Protein AF-A0AB38TMY2-F1 (afdb_monomer_lite)

pLDDT: mean 88.33, std 10.19, range [43.5, 96.81]

Foldseek 3Di:
DDDDPDDDDDQPQQDKDWDWDQDPNDTDIDIDGNVVVVVVVQVVQVPFACDQDPDFQGWHRPPNDTDTD

Organism: Burkholderia gladioli (NCBI:txid28095)

Structure (mmCIF, N/CA/C/O backbone):
data_AF-A0AB38TMY2-F1
#
_entry.id   AF-A0AB38TMY2-F1
#
loop_
_atom_site.group_PDB
_atom_site.id
_atom_site.type_symbol
_atom_site.label_atom_id
_atom_site.label_alt_id
_atom_site.label_comp_id
_atom_site.label_asym_id
_atom_site.label_entity_id
_atom_site.label_seq_id
_atom_site.pdbx_PDB_ins_code
_atom_site.Cartn_x
_atom_site.Cartn_y
_atom_site.Cartn_z
_atom_site.occupancy
_atom_site.B_iso_or_equiv
_atom_site.auth_seq_id
_atom_site.auth_comp_id
_atom_site.auth_asym_id
_atom_site.auth_atom_id
_atom_site.pdbx_PDB_model_num
ATOM 1 N N . MET A 1 1 ? 10.089 -33.144 19.361 1.00 43.50 1 MET A N 1
ATOM 2 C CA . MET A 1 1 ? 10.505 -32.087 18.417 1.00 43.50 1 MET A CA 1
ATOM 3 C C . MET A 1 1 ? 10.348 -30.778 19.160 1.00 43.50 1 MET A C 1
ATOM 5 O O . MET A 1 1 ? 9.239 -30.499 19.587 1.00 43.50 1 MET A O 1
ATOM 9 N N . ASN A 1 2 ? 11.440 -30.060 19.425 1.00 54.00 2 ASN A N 1
ATOM 10 C CA . ASN A 1 2 ? 11.354 -28.736 20.040 1.00 54.00 2 ASN A CA 1
ATOM 11 C C . ASN A 1 2 ? 11.019 -27.735 18.935 1.00 54.00 2 ASN A C 1
ATOM 13 O O . ASN A 1 2 ? 11.833 -27.525 18.038 1.00 54.00 2 ASN A O 1
ATOM 17 N N . GLU A 1 3 ? 9.825 -27.157 18.982 1.00 60.25 3 GLU A N 1
ATOM 18 C CA . GLU A 1 3 ? 9.462 -26.025 18.135 1.00 60.25 3 GLU A CA 1
ATOM 19 C C . GLU A 1 3 ? 10.248 -24.792 18.606 1.00 60.25 3 GLU A C 1
ATOM 21 O O . GLU A 1 3 ? 10.280 -24.472 19.796 1.00 60.25 3 GLU A O 1
ATOM 26 N N . ILE A 1 4 ? 10.956 -24.134 17.686 1.00 63.25 4 ILE A N 1
ATOM 27 C CA . ILE A 1 4 ? 11.676 -22.889 17.972 1.00 63.25 4 ILE A CA 1
ATOM 28 C C . ILE A 1 4 ? 10.653 -21.754 17.911 1.00 63.25 4 ILE A C 1
ATOM 30 O O . ILE A 1 4 ? 10.243 -21.333 16.832 1.00 63.25 4 ILE A O 1
ATOM 34 N N . TYR A 1 5 ? 10.234 -21.266 19.075 1.00 68.19 5 TYR A N 1
ATOM 35 C CA . TYR A 1 5 ? 9.358 -20.102 19.190 1.00 68.19 5 TYR A CA 1
ATOM 36 C C . TYR A 1 5 ? 10.167 -18.798 19.093 1.00 68.19 5 TYR A C 1
ATOM 38 O O . TYR A 1 5 ? 11.299 -18.724 19.568 1.00 68.19 5 TYR A O 1
ATOM 46 N N . GLY A 1 6 ? 9.578 -17.754 18.501 1.00 68.44 6 GLY A N 1
ATOM 47 C CA . GLY A 1 6 ? 10.151 -16.398 18.483 1.00 68.44 6 GLY A CA 1
ATOM 48 C C . GLY A 1 6 ? 10.902 -15.997 17.210 1.00 68.44 6 GLY A C 1
ATOM 49 O O . GLY A 1 6 ? 11.386 -14.870 17.132 1.00 68.44 6 GLY A O 1
ATOM 50 N N . LEU A 1 7 ? 10.972 -16.864 16.196 1.00 76.06 7 LEU A N 1
ATOM 51 C CA . LEU A 1 7 ? 11.390 -16.438 14.861 1.00 76.06 7 LEU A CA 1
ATOM 52 C C . LEU A 1 7 ? 10.236 -15.690 14.171 1.00 76.06 7 LEU A C 1
ATOM 54 O O . LEU A 1 7 ? 9.090 -16.151 14.268 1.00 76.06 7 LEU A O 1
ATOM 58 N N . PRO A 1 8 ? 10.512 -14.573 13.467 1.00 77.88 8 PRO A N 1
ATOM 59 C CA . PRO A 1 8 ? 9.519 -13.911 12.632 1.00 77.88 8 PRO A CA 1
ATOM 60 C C . PRO A 1 8 ? 8.882 -14.929 11.686 1.00 77.88 8 PRO A C 1
ATOM 62 O O . PRO A 1 8 ? 9.584 -15.616 10.943 1.00 77.88 8 PRO A O 1
ATOM 65 N N . GLN A 1 9 ? 7.560 -15.058 11.752 1.00 80.69 9 GLN A N 1
ATOM 66 C CA . GLN A 1 9 ? 6.821 -15.894 10.816 1.00 80.69 9 GLN A CA 1
ATOM 67 C C . GLN A 1 9 ? 6.752 -15.178 9.465 1.00 80.69 9 GLN A C 1
ATOM 69 O O . GLN A 1 9 ? 6.687 -13.947 9.410 1.00 80.69 9 GLN A O 1
ATOM 74 N N . SER A 1 10 ? 6.799 -15.943 8.375 1.00 84.94 10 SER A N 1
ATOM 75 C CA . SER A 1 10 ? 6.550 -15.390 7.045 1.00 84.94 10 SER A CA 1
ATOM 76 C C . SER A 1 10 ? 5.143 -14.808 6.982 1.00 84.94 10 SER A C 1
ATOM 78 O O . SER A 1 10 ? 4.217 -15.395 7.535 1.00 84.94 10 SER A O 1
ATOM 80 N N . LEU A 1 11 ? 4.995 -13.683 6.282 1.00 86.75 11 LEU A N 1
ATOM 81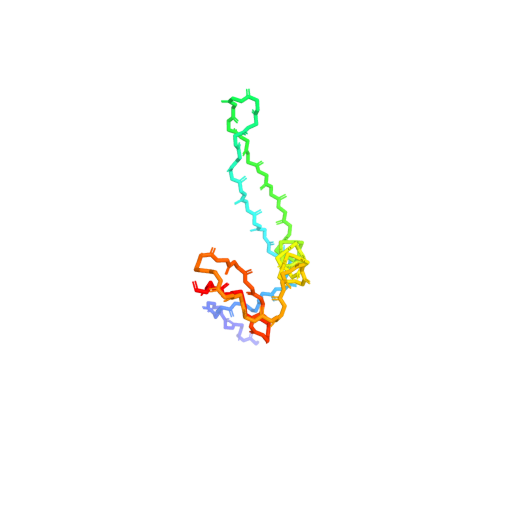 C CA . LEU A 1 11 ? 3.680 -13.110 6.032 1.00 86.75 11 LEU A CA 1
ATOM 82 C C . LEU A 1 11 ? 2.889 -14.046 5.111 1.00 86.75 11 LEU A C 1
ATOM 84 O O . LEU A 1 11 ? 3.377 -14.391 4.030 1.00 86.75 11 LEU A O 1
ATOM 88 N N . THR A 1 12 ? 1.697 -14.464 5.531 1.00 91.44 12 THR A N 1
ATOM 89 C CA . THR A 1 12 ? 0.819 -15.347 4.744 1.00 91.44 12 THR A CA 1
ATOM 90 C C . THR A 1 12 ? -0.171 -14.564 3.888 1.00 91.44 12 THR A C 1
ATOM 92 O O . THR A 1 12 ? -0.713 -15.104 2.926 1.00 91.44 12 THR A O 1
ATOM 95 N N . GLY A 1 13 ? -0.387 -13.287 4.209 1.00 90.56 13 GLY A N 1
ATOM 96 C CA . GLY A 1 13 ? -1.428 -12.448 3.626 1.00 90.56 13 GLY A CA 1
ATOM 97 C C . GLY A 1 13 ? -2.734 -12.450 4.428 1.00 90.56 13 GLY A C 1
ATOM 98 O O . GLY A 1 13 ? -3.571 -11.575 4.192 1.00 90.56 13 GLY A O 1
ATOM 99 N N . ASP A 1 14 ? -2.889 -13.370 5.387 1.00 93.31 14 ASP A N 1
ATOM 100 C CA . ASP A 1 14 ? -4.043 -13.436 6.297 1.00 93.31 14 ASP A CA 1
ATOM 101 C C . ASP A 1 14 ? -3.896 -12.495 7.502 1.00 93.31 14 ASP A C 1
ATOM 103 O O . ASP A 1 14 ? -4.834 -12.334 8.287 1.00 93.31 14 ASP A O 1
ATOM 107 N N . GLU A 1 15 ? -2.730 -11.860 7.668 1.00 94.56 15 GLU A N 1
ATOM 108 C CA . GLU A 1 15 ? -2.530 -10.848 8.699 1.00 94.56 15 GLU A CA 1
ATOM 109 C C . GLU A 1 15 ? -3.538 -9.715 8.539 1.00 94.56 15 GLU A C 1
ATOM 111 O O . GLU A 1 15 ? -3.955 -9.370 7.437 1.00 94.56 15 GLU A O 1
ATOM 116 N N . LEU A 1 16 ? -3.915 -9.091 9.649 1.00 95.31 16 LEU A N 1
ATOM 117 C CA . LEU A 1 16 ? -4.901 -8.024 9.632 1.00 95.31 16 LEU A CA 1
ATOM 118 C C . LEU A 1 16 ? -4.218 -6.661 9.596 1.00 95.31 16 LEU A C 1
ATOM 120 O O . LEU A 1 16 ? -3.323 -6.369 10.390 1.00 95.31 16 LEU A O 1
ATOM 124 N N . VAL A 1 17 ? -4.698 -5.801 8.703 1.00 94.69 17 VAL A N 1
ATOM 125 C CA . VAL A 1 17 ? -4.357 -4.382 8.670 1.00 94.69 17 VAL A CA 1
ATOM 126 C C . VAL A 1 17 ? -5.574 -3.581 9.108 1.00 94.69 17 VAL A C 1
ATOM 128 O O . VAL A 1 17 ? -6.619 -3.628 8.458 1.00 94.69 17 VAL A O 1
ATOM 131 N N . SER A 1 18 ? -5.421 -2.824 10.195 1.00 96.06 18 SER A N 1
ATOM 132 C CA . SER A 1 18 ? -6.418 -1.863 10.670 1.00 96.06 18 SER A CA 1
ATOM 133 C C . SER A 1 18 ? -6.045 -0.444 10.253 1.00 96.06 18 SER A C 1
ATOM 135 O O . SER A 1 18 ? -4.928 0.016 10.490 1.00 96.06 18 SER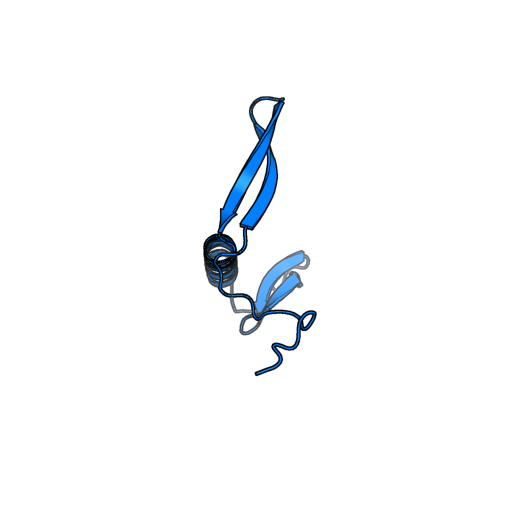 A O 1
ATOM 137 N N . ILE A 1 19 ? -7.003 0.278 9.677 1.00 92.12 19 ILE A N 1
ATOM 138 C CA . ILE A 1 19 ? -6.878 1.692 9.319 1.00 92.12 19 ILE A CA 1
ATOM 139 C C . ILE A 1 19 ? -7.955 2.469 10.068 1.00 92.12 19 ILE A C 1
ATOM 141 O O . ILE A 1 19 ? -9.136 2.131 10.001 1.00 92.12 19 ILE A O 1
ATOM 145 N N . LYS A 1 20 ? -7.558 3.550 10.743 1.00 95.94 20 LYS A N 1
ATOM 146 C CA . LYS A 1 20 ? -8.503 4.512 11.315 1.00 95.94 20 LYS A CA 1
ATOM 147 C C . LYS A 1 20 ? -8.850 5.568 10.281 1.00 95.94 20 LYS A C 1
ATOM 149 O O . LYS A 1 20 ? -7.971 6.230 9.735 1.00 95.94 20 LYS A O 1
ATOM 154 N N . GLN A 1 21 ? -10.136 5.718 10.016 1.00 93.00 21 GLN A N 1
ATOM 155 C CA . GLN A 1 21 ? -10.670 6.571 8.966 1.00 93.00 21 GLN A CA 1
ATOM 156 C C . GLN A 1 21 ? -11.690 7.527 9.568 1.00 93.00 21 GLN A C 1
ATOM 158 O O . GLN A 1 21 ? -12.479 7.132 10.424 1.00 93.00 21 GLN A O 1
ATOM 163 N N . LYS A 1 22 ? -11.699 8.783 9.117 1.00 95.81 22 LYS A N 1
ATOM 164 C CA . LYS A 1 22 ? -12.750 9.726 9.499 1.00 95.81 22 LYS A CA 1
ATOM 165 C C . LYS A 1 22 ? -13.927 9.565 8.540 1.00 95.81 22 LYS A C 1
ATOM 167 O O . LYS A 1 22 ? -13.820 9.944 7.377 1.00 95.81 22 LYS A O 1
ATOM 172 N N . GLN A 1 23 ? -15.034 9.013 9.021 1.00 91.88 23 GLN A N 1
ATOM 173 C CA . GLN A 1 23 ? -16.260 8.795 8.257 1.00 91.88 23 GLN A CA 1
ATOM 174 C C . GLN A 1 23 ? -17.379 9.632 8.881 1.00 91.88 23 GLN A C 1
ATOM 176 O O . GLN A 1 23 ? -17.655 9.521 10.070 1.00 91.88 23 GLN A O 1
ATOM 181 N N . ASN A 1 24 ? -17.988 10.527 8.096 1.00 93.31 24 ASN A N 1
ATOM 182 C CA . ASN A 1 24 ? -19.071 11.416 8.549 1.00 93.31 24 ASN A CA 1
ATOM 183 C C . ASN A 1 24 ? -18.755 12.230 9.821 1.00 93.31 24 ASN A C 1
ATOM 185 O O . ASN A 1 24 ? -19.642 12.548 10.604 1.00 93.31 24 ASN A O 1
ATOM 189 N N . GLY A 1 25 ? -17.486 12.594 10.023 1.00 94.94 25 GLY A N 1
ATOM 190 C CA . GLY A 1 25 ? -17.052 13.362 11.193 1.00 94.94 25 GLY A CA 1
ATOM 191 C C . GLY A 1 25 ? -16.563 12.517 12.370 1.00 94.94 25 GLY A C 1
ATOM 192 O O . GLY A 1 25 ? -15.857 13.057 13.222 1.00 94.94 25 GLY A O 1
ATOM 193 N N . GLU A 1 26 ? -16.831 11.213 12.371 1.00 95.62 26 GLU A N 1
ATOM 194 C CA . GLU A 1 26 ? -16.446 10.274 13.428 1.00 95.62 26 GLU A CA 1
ATOM 195 C C . GLU A 1 26 ? -15.265 9.397 12.997 1.00 95.62 26 GLU A C 1
ATOM 197 O O . GLU A 1 26 ? -15.036 9.175 11.809 1.00 95.62 26 GLU A O 1
ATOM 202 N N . TRP A 1 27 ? -14.480 8.912 13.960 1.00 95.88 27 TRP A N 1
ATOM 203 C CA . TRP A 1 27 ? -13.396 7.970 13.683 1.00 95.8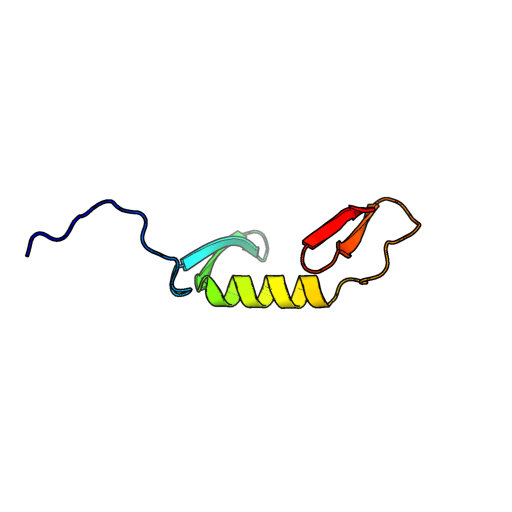8 27 TRP A CA 1
ATOM 204 C C . TRP A 1 27 ? -13.927 6.538 13.704 1.00 95.88 27 TRP A C 1
ATOM 206 O O . TRP A 1 27 ? -14.400 6.071 14.736 1.00 95.88 27 TRP A O 1
ATOM 216 N N . ALA A 1 28 ? -13.785 5.837 12.586 1.00 95.81 28 ALA A N 1
ATOM 217 C CA . ALA A 1 28 ? -14.067 4.415 12.452 1.00 95.81 28 ALA A CA 1
ATOM 218 C C . ALA A 1 28 ? -12.758 3.640 12.253 1.00 95.81 28 ALA A C 1
ATOM 220 O O . ALA A 1 28 ? -11.832 4.131 11.605 1.00 95.81 28 ALA A O 1
ATOM 221 N N . GLU A 1 29 ? -12.674 2.429 12.801 1.00 96.81 29 GLU A N 1
ATOM 222 C CA . GLU A 1 29 ? -11.589 1.495 12.502 1.00 96.81 29 GLU A CA 1
ATOM 223 C C . GLU A 1 29 ? -12.083 0.465 11.487 1.00 96.81 29 GLU A C 1
ATOM 225 O O . GLU A 1 29 ? -13.096 -0.199 11.701 1.00 96.81 29 GLU A O 1
ATOM 230 N N . CYS A 1 30 ? -11.379 0.361 10.364 1.00 92.56 30 CYS A N 1
ATOM 231 C CA . CYS A 1 30 ? -11.659 -0.612 9.320 1.00 92.56 30 CYS A CA 1
ATOM 232 C C . CYS A 1 30 ? -10.510 -1.612 9.259 1.00 92.56 30 CYS A C 1
ATOM 234 O O . CYS A 1 30 ? -9.355 -1.208 9.116 1.00 92.56 30 CYS A O 1
ATOM 236 N N . THR A 1 31 ? -10.830 -2.900 9.324 1.00 95.50 31 THR A N 1
ATOM 237 C CA . THR A 1 31 ? -9.847 -3.985 9.294 1.00 95.50 31 THR A CA 1
ATOM 238 C C . THR A 1 31 ? -10.017 -4.811 8.027 1.00 95.50 31 THR A C 1
ATOM 240 O O . THR A 1 31 ? -11.140 -5.139 7.644 1.00 95.50 31 THR A O 1
ATOM 243 N N . MET A 1 32 ? -8.908 -5.157 7.379 1.00 94.38 32 MET A N 1
ATOM 244 C CA . MET A 1 32 ? -8.884 -6.025 6.200 1.00 94.38 32 MET A CA 1
ATOM 245 C C . MET A 1 32 ? -7.686 -6.983 6.240 1.00 94.38 32 MET A C 1
ATOM 247 O O . MET A 1 32 ? -6.702 -6.679 6.917 1.00 94.38 32 MET A O 1
ATOM 251 N N . PRO A 1 33 ? -7.722 -8.100 5.494 1.00 96.50 33 PRO A N 1
ATOM 252 C CA . PRO A 1 33 ? -6.543 -8.929 5.264 1.00 96.50 33 PRO A CA 1
ATOM 253 C C . PRO A 1 33 ? -5.420 -8.158 4.552 1.00 96.50 33 PRO A C 1
ATOM 255 O O . PRO A 1 33 ? -5.673 -7.359 3.644 1.00 96.50 33 PRO A O 1
ATOM 258 N N . LEU A 1 34 ? -4.168 -8.446 4.903 1.00 94.19 34 LEU A N 1
ATOM 259 C CA . LEU A 1 34 ? -2.967 -7.850 4.320 1.00 94.19 34 LEU A CA 1
ATOM 260 C C . LEU A 1 34 ? -2.895 -8.107 2.812 1.00 94.19 34 LEU A C 1
ATOM 262 O O . LEU A 1 34 ? -2.539 -7.206 2.053 1.00 94.19 34 LEU A O 1
ATOM 266 N N . ALA A 1 35 ? -3.299 -9.297 2.362 1.00 93.44 35 ALA A N 1
ATOM 267 C CA . ALA A 1 35 ? -3.369 -9.627 0.941 1.00 93.44 35 ALA A CA 1
ATOM 268 C C . ALA A 1 35 ? -4.270 -8.657 0.155 1.00 93.44 35 ALA A C 1
ATOM 270 O O . ALA A 1 35 ? -3.917 -8.258 -0.956 1.00 93.44 35 ALA A O 1
ATOM 271 N N . MET A 1 36 ? -5.395 -8.221 0.738 1.00 93.56 36 MET A N 1
ATOM 272 C CA . MET A 1 36 ? -6.280 -7.243 0.096 1.00 93.56 36 MET A CA 1
ATOM 273 C C . MET A 1 36 ? -5.617 -5.868 -0.011 1.00 93.56 36 MET A C 1
ATOM 275 O O . MET A 1 36 ? -5.722 -5.218 -1.051 1.00 93.56 36 MET A O 1
ATOM 279 N N . LEU A 1 37 ? -4.882 -5.436 1.019 1.00 91.12 37 LEU A N 1
ATOM 280 C CA . LEU A 1 37 ? -4.109 -4.196 0.943 1.00 91.12 37 LEU A CA 1
ATOM 281 C C . LEU A 1 37 ? -3.028 -4.278 -0.144 1.00 91.12 37 LEU A C 1
ATOM 283 O O . LEU A 1 37 ? -2.884 -3.346 -0.933 1.00 91.12 37 LEU A O 1
ATOM 287 N N . ILE A 1 38 ? -2.295 -5.392 -0.221 1.00 89.75 38 ILE A N 1
ATOM 288 C CA . ILE A 1 38 ? -1.275 -5.610 -1.256 1.00 89.75 38 ILE A CA 1
ATOM 289 C C . ILE A 1 38 ? -1.908 -5.560 -2.655 1.00 89.75 38 ILE A C 1
ATOM 291 O O . ILE A 1 38 ? -1.353 -4.931 -3.558 1.00 89.75 38 ILE A O 1
ATOM 295 N N . GLN A 1 39 ? -3.091 -6.148 -2.849 1.00 90.19 39 GLN A N 1
ATOM 296 C CA . GLN A 1 39 ? -3.829 -6.048 -4.114 1.00 90.19 39 GLN A CA 1
ATOM 297 C C . GLN A 1 39 ? -4.202 -4.600 -4.468 1.00 90.19 39 GLN A C 1
ATOM 299 O O . GLN A 1 39 ? -4.016 -4.183 -5.609 1.00 90.19 39 GLN A O 1
ATOM 304 N N . LEU A 1 40 ? -4.667 -3.803 -3.503 1.00 88.19 40 LEU A N 1
ATOM 305 C CA . LEU A 1 40 ? -4.960 -2.382 -3.733 1.00 88.19 40 LEU A CA 1
ATOM 306 C C . LEU A 1 40 ? -3.696 -1.592 -4.104 1.00 88.19 40 LEU A C 1
ATOM 308 O O . LEU A 1 40 ? -3.719 -0.790 -5.038 1.00 88.19 40 LEU A O 1
ATOM 312 N N . MET A 1 41 ? -2.583 -1.848 -3.415 1.00 87.19 41 MET A N 1
ATOM 313 C CA . MET A 1 41 ? -1.303 -1.183 -3.674 1.00 87.19 41 MET A CA 1
ATOM 314 C C . MET A 1 41 ? -0.713 -1.557 -5.036 1.00 87.19 41 MET A C 1
ATOM 316 O O . MET A 1 41 ? -0.189 -0.694 -5.738 1.00 87.19 41 MET A O 1
ATOM 320 N N . THR A 1 42 ? -0.819 -2.824 -5.433 1.00 86.44 42 THR A N 1
ATOM 321 C CA . THR A 1 42 ? -0.357 -3.290 -6.750 1.00 86.44 42 THR A CA 1
ATOM 322 C C . THR A 1 42 ? -1.220 -2.734 -7.878 1.00 86.44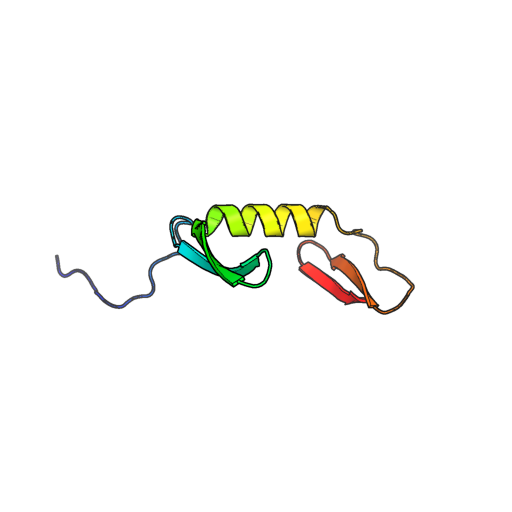 42 THR A C 1
ATOM 324 O O . THR A 1 42 ? -0.672 -2.266 -8.873 1.00 86.44 42 THR A O 1
ATOM 327 N N . ALA A 1 43 ? -2.546 -2.687 -7.706 1.00 86.62 43 ALA A N 1
ATOM 328 C CA . ALA A 1 43 ? -3.445 -2.032 -8.656 1.00 86.62 43 ALA A CA 1
ATOM 329 C C . ALA A 1 43 ? -3.140 -0.529 -8.791 1.00 86.62 43 ALA A C 1
ATOM 331 O O . ALA A 1 43 ? -3.093 -0.007 -9.904 1.00 86.62 43 ALA A O 1
ATOM 332 N N . PHE A 1 44 ? -2.867 0.156 -7.674 1.00 87.31 44 PHE A N 1
ATOM 333 C CA . PHE A 1 44 ? -2.433 1.553 -7.684 1.00 87.31 44 PHE A CA 1
ATOM 334 C C . PHE A 1 44 ? -1.115 1.732 -8.446 1.00 87.31 44 PHE A C 1
ATOM 336 O O . PHE A 1 44 ? -1.057 2.542 -9.369 1.00 87.31 44 PHE A O 1
ATOM 343 N N . ALA A 1 45 ? -0.080 0.950 -8.129 1.00 86.69 45 ALA A N 1
ATOM 344 C CA . ALA A 1 45 ? 1.213 1.039 -8.810 1.00 86.69 45 ALA A CA 1
ATOM 345 C C . ALA A 1 45 ? 1.104 0.738 -10.318 1.00 86.69 45 ALA A C 1
ATOM 347 O O . ALA A 1 45 ? 1.761 1.393 -11.125 1.00 86.69 45 ALA A O 1
ATOM 348 N N . ALA A 1 46 ? 0.244 -0.204 -10.714 1.00 86.31 46 ALA A N 1
ATOM 349 C CA . ALA A 1 46 ? -0.025 -0.517 -12.118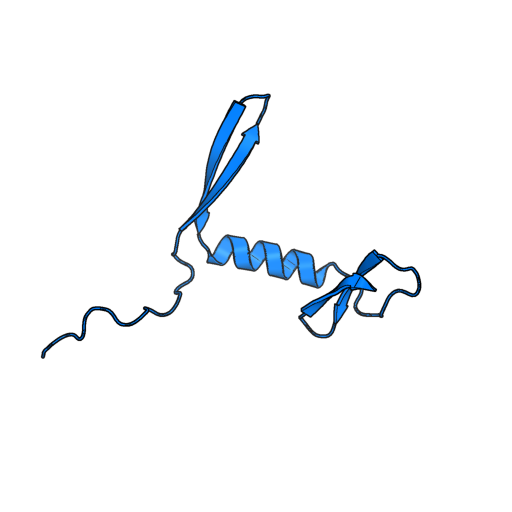 1.00 86.31 46 ALA A CA 1
ATOM 350 C C . ALA A 1 46 ? -0.782 0.599 -12.864 1.00 86.31 46 ALA A C 1
ATOM 352 O O . ALA A 1 46 ? -0.724 0.654 -14.089 1.00 86.31 46 ALA A O 1
ATOM 353 N N . SER A 1 47 ? -1.485 1.483 -12.148 1.00 90.25 47 SER A N 1
ATOM 354 C CA . SER A 1 47 ? -2.192 2.624 -12.746 1.00 90.25 47 SER A CA 1
ATOM 355 C C . SER A 1 47 ? -1.288 3.824 -13.051 1.00 90.25 47 SER A C 1
ATOM 357 O O . SER A 1 47 ? -1.705 4.745 -13.754 1.00 90.25 47 SER A O 1
ATOM 359 N N . LEU A 1 48 ? -0.065 3.834 -12.515 1.00 92.69 48 LEU A N 1
ATOM 360 C CA . LEU A 1 48 ? 0.889 4.921 -12.709 1.00 92.69 48 LEU A CA 1
ATOM 361 C C . LEU A 1 48 ? 1.581 4.817 -14.081 1.00 92.69 48 LEU A C 1
ATOM 363 O O . LEU A 1 48 ? 1.797 3.708 -14.576 1.00 92.69 48 LEU A O 1
ATOM 367 N N . PRO A 1 49 ? 1.979 5.951 -14.688 1.00 93.19 49 PRO A N 1
ATOM 368 C CA . PRO A 1 49 ? 2.768 5.938 -15.916 1.00 93.19 49 PRO A CA 1
ATOM 369 C C . PRO A 1 49 ? 4.115 5.248 -15.684 1.00 93.19 49 PRO A C 1
ATOM 371 O O . PRO A 1 49 ? 4.727 5.416 -14.631 1.00 93.19 49 PRO A O 1
ATOM 374 N N . THR A 1 50 ? 4.585 4.488 -16.671 1.00 94.06 50 THR A N 1
ATOM 375 C CA . THR A 1 50 ? 5.896 3.816 -16.627 1.00 94.06 50 THR A CA 1
ATOM 376 C C . THR A 1 50 ? 7.022 4.674 -17.192 1.00 94.06 50 THR A C 1
ATOM 378 O O . THR A 1 50 ? 8.189 4.438 -16.899 1.00 94.06 50 THR A O 1
ATOM 381 N N . ASP A 1 51 ? 6.682 5.679 -17.999 1.00 94.00 51 ASP A N 1
ATOM 382 C CA . ASP A 1 51 ? 7.644 6.664 -18.477 1.00 94.00 51 ASP A CA 1
ATOM 383 C C . ASP A 1 51 ? 7.868 7.730 -17.407 1.00 94.00 51 ASP A C 1
ATOM 385 O O . ASP A 1 51 ? 6.913 8.254 -16.823 1.00 94.00 51 ASP A O 1
ATOM 389 N N . LYS A 1 52 ? 9.136 8.087 -17.175 1.00 92.69 52 LYS A N 1
ATOM 390 C CA . LYS A 1 52 ? 9.490 9.124 -16.207 1.00 92.69 52 LYS A CA 1
ATOM 391 C C . LYS A 1 52 ? 8.849 10.468 -16.600 1.00 92.69 52 LYS A C 1
ATOM 393 O O . LYS A 1 52 ? 9.159 10.988 -17.676 1.00 92.69 52 LYS A O 1
ATOM 398 N N . PRO A 1 53 ? 8.035 11.084 -15.724 1.00 92.38 53 PRO A N 1
ATOM 399 C CA . PRO A 1 53 ? 7.455 12.388 -15.992 1.00 92.38 53 PRO A CA 1
ATOM 400 C C . PRO A 1 53 ? 8.516 13.488 -16.073 1.00 92.38 53 PRO A C 1
ATOM 402 O O . PRO A 1 53 ? 9.510 13.483 -15.347 1.00 92.38 53 PRO A O 1
ATOM 405 N N . THR A 1 54 ? 8.285 14.466 -16.947 1.00 93.50 54 THR A N 1
ATOM 406 C CA . THR A 1 54 ? 9.167 15.634 -17.115 1.00 93.50 54 THR A CA 1
ATOM 407 C C . THR A 1 54 ? 8.860 16.761 -16.131 1.00 93.50 54 THR A C 1
ATOM 409 O O . THR A 1 54 ? 9.691 17.643 -15.923 1.00 93.50 54 THR A O 1
ATOM 412 N N . SER A 1 55 ? 7.667 16.744 -15.534 1.00 93.25 55 SER A N 1
ATOM 413 C CA . SER A 1 55 ? 7.214 17.730 -14.555 1.00 93.25 55 SER A CA 1
ATOM 414 C C . SER A 1 55 ? 7.453 17.203 -13.148 1.00 93.25 55 SER A C 1
ATOM 416 O O . SER A 1 55 ? 6.982 16.116 -12.837 1.00 93.25 55 SER A O 1
ATOM 418 N N . ALA A 1 56 ? 8.138 17.980 -12.307 1.00 92.19 56 ALA A N 1
ATOM 419 C CA . ALA A 1 56 ? 8.465 17.590 -10.938 1.00 92.19 56 ALA A CA 1
ATOM 420 C C . ALA A 1 56 ? 7.214 17.293 -10.090 1.00 92.19 56 ALA A C 1
ATOM 422 O O . ALA A 1 56 ? 6.171 17.935 -10.243 1.00 92.19 56 ALA A O 1
ATOM 423 N N . GLY A 1 57 ? 7.349 16.355 -9.150 1.00 89.94 57 GLY A N 1
ATOM 424 C CA . GLY A 1 57 ? 6.283 15.996 -8.215 1.00 89.94 57 GLY A CA 1
ATOM 425 C C . GLY A 1 57 ? 5.237 15.006 -8.745 1.00 89.94 57 GLY A C 1
ATOM 426 O O . GLY A 1 57 ? 4.263 14.736 -8.042 1.00 89.94 57 GLY A O 1
ATOM 427 N N . GLN A 1 58 ? 5.406 14.455 -9.950 1.00 93.56 58 GLN A N 1
ATOM 428 C CA . GLN A 1 58 ? 4.490 13.450 -10.491 1.00 93.56 58 GLN A CA 1
ATOM 429 C C . GLN A 1 58 ? 4.923 12.036 -10.090 1.00 93.56 58 GLN A C 1
ATOM 431 O O . GLN A 1 58 ? 6.093 11.666 -10.209 1.00 93.56 58 GLN A O 1
ATOM 436 N N . LEU A 1 59 ? 3.959 11.248 -9.605 1.00 93.38 59 LEU A N 1
ATOM 437 C CA . LEU A 1 59 ? 4.173 9.838 -9.294 1.00 93.38 59 LEU A CA 1
ATOM 438 C C . LEU A 1 59 ? 4.249 9.014 -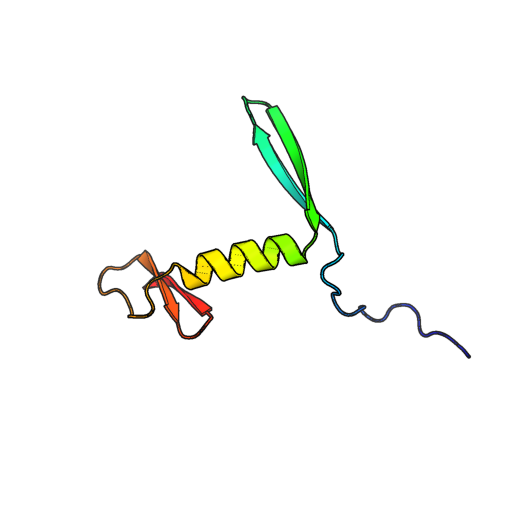10.580 1.00 93.38 59 LEU A C 1
ATOM 440 O O . LEU A 1 59 ? 3.463 9.224 -11.505 1.00 93.38 59 LEU A O 1
ATOM 444 N N . TRP A 1 60 ? 5.163 8.051 -10.608 1.00 95.19 60 TRP A N 1
ATOM 445 C CA . TRP A 1 60 ? 5.342 7.124 -11.721 1.00 95.19 60 TRP A CA 1
ATOM 446 C C . TRP A 1 60 ? 5.817 5.754 -11.222 1.00 95.19 60 TRP A C 1
ATOM 448 O O . TRP A 1 60 ? 6.248 5.612 -10.074 1.00 95.19 60 TRP A O 1
ATOM 458 N N . ASN A 1 61 ? 5.673 4.735 -12.065 1.00 92.25 61 ASN A N 1
ATOM 459 C CA . ASN A 1 61 ? 6.103 3.370 -11.792 1.00 92.25 61 ASN A CA 1
ATOM 460 C C . ASN A 1 61 ? 7.453 3.108 -12.471 1.00 92.25 61 ASN A C 1
ATOM 462 O O . ASN A 1 61 ? 7.519 2.864 -13.676 1.00 92.25 61 ASN A O 1
ATOM 466 N N . ASP A 1 62 ? 8.516 3.133 -11.673 1.00 91.56 62 ASP A N 1
ATOM 467 C CA . ASP A 1 62 ? 9.873 2.792 -12.084 1.00 91.56 62 ASP A CA 1
ATOM 468 C C . ASP A 1 62 ? 10.099 1.284 -11.918 1.00 91.56 62 ASP A C 1
ATOM 470 O O . ASP A 1 62 ? 10.502 0.803 -10.857 1.00 91.56 62 ASP A O 1
ATOM 474 N N . ALA A 1 63 ? 9.756 0.518 -12.955 1.00 86.56 63 ALA A N 1
ATOM 475 C CA . ALA A 1 63 ? 9.995 -0.928 -13.026 1.00 86.56 63 ALA A CA 1
ATOM 476 C C . ALA A 1 63 ? 9.503 -1.736 -11.798 1.00 86.56 63 ALA A C 1
ATOM 478 O O . ALA A 1 63 ? 10.133 -2.707 -11.378 1.00 86.56 63 ALA A O 1
ATOM 479 N N . GLY A 1 64 ? 8.356 -1.356 -11.230 1.00 80.69 64 GLY A N 1
ATOM 480 C CA . GLY A 1 64 ? 7.744 -1.984 -10.054 1.00 80.69 64 GLY A CA 1
ATOM 481 C C . GLY A 1 64 ? 7.885 -1.177 -8.760 1.00 80.69 64 GLY A C 1
ATOM 482 O O . GLY A 1 64 ? 7.283 -1.548 -7.753 1.00 80.69 64 GLY A O 1
ATOM 483 N N . MET A 1 65 ? 8.628 -0.068 -8.780 1.00 84.19 65 MET A N 1
ATOM 484 C CA . MET A 1 65 ? 8.786 0.847 -7.649 1.00 84.19 65 MET A CA 1
ATOM 485 C C . MET A 1 65 ? 7.976 2.128 -7.874 1.00 84.19 65 MET A C 1
ATOM 487 O O . MET A 1 65 ? 8.091 2.775 -8.910 1.00 84.19 65 MET A O 1
ATOM 491 N N . VAL A 1 66 ? 7.174 2.537 -6.887 1.00 88.38 66 VAL A N 1
ATOM 492 C CA . VAL A 1 66 ? 6.505 3.849 -6.930 1.00 88.38 66 VAL A CA 1
ATOM 493 C C . VAL A 1 66 ? 7.541 4.938 -6.644 1.00 88.38 66 VAL A C 1
ATOM 495 O O . VAL A 1 66 ? 8.129 4.964 -5.561 1.00 88.38 66 VAL A O 1
ATOM 498 N N . ALA A 1 67 ? 7.747 5.838 -7.604 1.00 90.06 67 ALA A N 1
ATOM 499 C CA . ALA A 1 67 ? 8.728 6.919 -7.549 1.00 90.06 67 ALA A CA 1
ATOM 500 C C . ALA A 1 67 ? 8.078 8.287 -7.812 1.00 90.06 67 ALA A C 1
ATOM 502 O O . ALA A 1 67 ? 6.958 8.375 -8.313 1.00 90.06 67 ALA A O 1
ATOM 503 N N . ILE A 1 68 ? 8.796 9.363 -7.478 1.00 92.62 68 ILE A N 1
ATOM 504 C CA . ILE A 1 68 ? 8.409 10.753 -7.752 1.00 92.62 68 ILE A CA 1
ATOM 505 C C . ILE A 1 68 ? 9.501 11.426 -8.590 1.00 92.62 68 ILE A C 1
ATOM 507 O O . ILE A 1 68 ? 10.688 11.240 -8.317 1.00 92.62 68 ILE A O 1
ATOM 511 N N . SER A 1 69 ? 9.102 12.132 -9.650 1.00 87.06 69 SER A N 1
ATOM 512 C CA . SER A 1 69 ? 9.996 12.871 -10.561 1.00 87.06 69 SER A CA 1
ATOM 513 C C . SER A 1 69 ? 10.659 14.080 -9.909 1.00 87.06 69 SER A C 1
ATOM 515 O O . SER A 1 69 ? 9.903 14.839 -9.247 1.00 87.06 69 SER A O 1
#

Sequence (69 aa):
MNEIYGLPQSLTGDELVSIKQKQNGEWAECTMPLAMLIQLMTAFAASLPTDKPTSAGQLWNDAGMVAIS

Secondary structure (DSSP, 8-state):
----TTSPPPP-S-SEEEEEEEETTEEEEEEEEHHHHHHHHHHHHHHS-SSPPSSTT-EEEETTEEEE-

Radius of gyration: 18.08 Å; chains: 1; bounding box: 31×50×38 Å